Protein 7BB3 (pdb70)

B-factor: mean 76.86, std 25.6, range [33.29, 178.82]

Solvent-accessible surface area: 9503 Å² total; per-residue (Å²): 145,111,81,128,133,155,96,56,128,65,81,62,65,124,88,117,136,107,141,77,74,113,77,62,116,38,143,67,63,82,106,104,142,70,31,104,69,114,53,104,48,0,41,132,56,0,30,61,86,2,81,80,168,112,143,104,73,136,143,158,92,57,132,97,90,37,65,111,70,128,125,109,128,166,55,109,128,69,119,33,154,64,69,81,102,107,127,61,27,98,67,115,56,115,45,0,41,133,58,0,40,60,65,0,73,83,134,125

Foldseek 3Di:
DVVVVVVVVVVVVVVVVVVVVVVVVVVVVVVVCVVVVVVVVVVVVVVVVVVVVD/DVVVVVVVVVVVVVVVVCVVCVVVVVVVVVVVVVVVVVVVVVVVVVVVVVVVPD

Radius of gyration: 25.69 Å; Cα contacts (8 Å, |Δi|>4): 94; chains: 2; bounding box: 18×67×71 Å

Secondary structure (DSSP, 8-state):
-HHHHHHHHHHHHHHHHHHHHHHHHHHHHHHHHHHHHHHHHHHHHHHHHHHHT-/-HHHHHHHHHHHHHHHHHHHTHHHHHHHHHHHHHHHHHHHHHHHHHHHHHHH--

GO terms:
  GO:0005634 nucleus (C, IDA)
  GO:0032797 SMN complex (C, IDA)
  GO:0045292 mRNA cis splicing, via spliceosome (P, IMP)
  GO:0005515 protein binding (F, IPI)

Organism: Schizosaccharomyces pombe (strain 972 / ATCC 24843) (NCBI:txid284812)

InterPro domains:
  IPR040424 SMN complex subunit Smn1 [PTHR39267] (5-82)
  IPR047313 Survival motor neuron protein, C-terminal oligomerization domain [cd22852] (120-147)

Sequence (108 aa):
DDSELRNAFETALHEFKKYHSIEAKGYDETYKKLIMSWYYAGYYTGLAEGLAKSDDSELRNAFETALHEFKKYHSIEAKGYDETYKKLIMSWYYAGYYTGLAEGLAKS

Structure (mmCIF, N/CA/C/O backbone):
data_7BB3
#
_entry.id   7BB3
#
_cell.length_a   27.190
_cell.length_b   83.710
_cell.length_c   160.060
_cell.angle_alpha   90.000
_cell.angle_beta   90.000
_cell.angle_gamma   90.000
#
_symmetry.space_group_name_H-M   'C 2 2 21'
#
loop_
_entity.id
_entity.type
_entity.pdbx_description
1 polymer 'Survival motor neuron-like protein 1,Survival motor neuron-like protein 1'
2 non-polymer (4S)-2-METHYL-2,4-PENTANEDIOL
3 water water
#
loop_
_atom_site.group_PDB
_atom_site.id
_atom_site.type_symbol
_atom_site.label_atom_id
_atom_site.label_alt_id
_atom_site.label_comp_id
_atom_site.label_asym_id
_atom_site.label_entity_id
_atom_site.label_seq_id
_atom_site.pdbx_PDB_ins_code
_atom_site.Cartn_x
_atom_site.Cartn_y
_atom_site.Cartn_z
_atom_site.occupancy
_atom_site.B_iso_or_equiv
_atom_site.auth_seq_id
_atom_site.auth_comp_id
_atom_site.auth_asym_id
_atom_site.auth_atom_id
_atom_site.pdbx_PDB_model_num
ATOM 1 N N . ASP A 1 11 ? 5.451 66.275 38.130 1.00 97.86 10 ASP A N 1
ATOM 2 C CA . ASP A 1 11 ? 5.534 65.501 39.365 1.00 99.72 10 ASP A CA 1
ATOM 3 C C . ASP A 1 11 ? 5.791 64.032 39.039 1.00 96.50 10 ASP A C 1
ATOM 4 O O . ASP A 1 11 ? 6.254 63.705 37.945 1.00 94.02 10 ASP A O 1
ATOM 12 N N . ASP A 1 12 ? 5.494 63.144 39.990 1.00 94.88 11 ASP A N 1
ATOM 13 C CA . ASP A 1 12 ? 5.575 61.714 39.716 1.00 90.00 11 ASP A CA 1
ATOM 14 C C . ASP A 1 12 ? 4.557 61.266 38.675 1.00 86.08 11 ASP A C 1
ATOM 15 O O . ASP A 1 12 ? 4.619 60.117 38.227 1.00 77.20 11 ASP A O 1
ATOM 24 N N . SER A 1 13 ? 3.622 62.138 38.290 1.00 86.09 12 SER A N 1
ATOM 25 C CA . SER A 1 13 ? 2.665 61.786 37.248 1.00 87.90 12 SER A CA 1
ATOM 26 C C . SER A 1 13 ? 3.333 61.711 35.881 1.00 86.15 12 SER A C 1
ATOM 27 O O . SER A 1 13 ? 2.926 60.905 35.037 1.00 81.64 12 SER A O 1
ATOM 35 N N . GLU A 1 14 ? 4.355 62.535 35.647 1.00 86.99 13 GLU A N 1
ATOM 36 C CA . GLU A 1 14 ? 5.045 62.510 34.362 1.00 86.55 13 GLU A CA 1
ATOM 37 C C . GLU A 1 14 ? 5.778 61.190 34.157 1.00 83.37 13 GLU A C 1
ATOM 38 O O . GLU A 1 14 ? 5.811 60.661 33.040 1.00 79.14 13 GLU A O 1
ATOM 50 N N . LEU A 1 15 ? 6.365 60.638 35.221 1.00 79.38 14 LEU A N 1
ATOM 51 C CA . LEU A 1 15 ? 7.034 59.348 35.098 1.00 82.55 14 LEU A CA 1
ATOM 52 C C . LEU A 1 15 ? 6.037 58.236 34.801 1.00 82.56 14 LEU A C 1
ATOM 53 O O . LEU A 1 15 ? 6.303 57.362 33.967 1.00 75.51 14 LEU A O 1
ATOM 69 N N . ARG A 1 16 ? 4.887 58.242 35.479 1.00 77.78 15 ARG A N 1
ATOM 70 C CA . ARG A 1 16 ? 3.889 57.208 35.232 1.00 77.12 15 ARG A CA 1
ATOM 71 C C . ARG A 1 16 ? 3.345 57.304 33.813 1.00 79.77 15 ARG A C 1
ATOM 72 O O . ARG A 1 16 ? 3.086 56.279 33.171 1.00 77.62 15 ARG A O 1
ATOM 93 N N . ASN A 1 17 ? 3.159 58.526 33.310 1.00 76.49 16 ASN A N 1
ATOM 94 C CA . ASN A 1 17 ? 2.742 58.696 31.922 1.00 82.91 16 ASN A CA 1
ATOM 95 C C . ASN A 1 17 ? 3.821 58.202 30.967 1.00 76.22 16 ASN A C 1
ATOM 96 O O . ASN A 1 17 ? 3.521 57.528 29.975 1.00 76.60 16 ASN A O 1
ATOM 107 N N . ALA A 1 18 ? 5.084 58.526 31.255 1.00 77.41 17 ALA A N 1
ATOM 108 C CA . ALA A 1 18 ? 6.180 58.022 30.436 1.00 73.53 17 ALA A CA 1
ATOM 109 C C . ALA A 1 18 ? 6.221 56.500 30.453 1.00 77.27 17 ALA A C 1
ATOM 110 O O . ALA A 1 18 ? 6.555 55.867 29.444 1.00 74.84 17 ALA A O 1
ATOM 117 N N . PHE A 1 19 ? 5.884 55.891 31.593 1.00 74.38 18 PHE A N 1
ATOM 118 C CA . PHE A 1 19 ? 5.934 54.436 31.681 1.00 75.84 18 PHE A CA 1
ATOM 119 C C . PHE A 1 19 ? 4.855 53.792 30.821 1.00 75.03 18 PHE A C 1
ATOM 120 O O . PHE A 1 19 ? 5.097 52.763 30.179 1.00 77.84 18 PHE A O 1
ATOM 137 N N . GLU A 1 20 ? 3.650 54.365 30.813 1.00 78.54 19 GLU A N 1
ATOM 138 C CA . GLU A 1 20 ? 2.582 53.814 29.986 1.00 79.31 19 GLU A CA 1
ATOM 139 C C . GLU A 1 20 ? 2.935 53.914 28.508 1.00 77.98 19 GLU A C 1
ATOM 140 O O . GLU A 1 20 ? 2.622 53.013 27.721 1.00 80.60 19 GLU A O 1
ATOM 152 N N . THR A 1 21 ? 3.590 55.007 28.114 1.00 79.20 20 THR A N 1
ATOM 153 C CA . THR A 1 21 ? 4.081 55.135 26.746 1.00 78.94 20 THR A CA 1
ATOM 154 C C . THR A 1 21 ? 5.060 54.016 26.416 1.00 81.45 20 THR A C 1
ATOM 155 O O . THR A 1 21 ? 4.870 53.267 25.450 1.00 81.88 20 THR A O 1
ATOM 166 N N . ALA A 1 22 ? 6.125 53.890 27.213 1.00 79.03 21 ALA A N 1
ATOM 167 C CA . ALA A 1 22 ? 7.087 52.816 26.994 1.00 81.84 21 ALA A CA 1
ATOM 168 C C . ALA A 1 22 ? 6.411 51.452 27.011 1.00 82.86 21 ALA A C 1
ATOM 169 O O . ALA A 1 22 ? 6.845 50.535 26.305 1.00 78.56 21 ALA A O 1
ATOM 176 N N . LEU A 1 23 ? 5.353 51.298 27.810 1.00 74.14 22 LEU A N 1
ATOM 177 C CA . LEU A 1 23 ? 4.605 50.046 27.804 1.00 80.33 22 LEU A CA 1
ATOM 178 C C . LEU A 1 23 ? 3.860 49.861 26.488 1.00 82.51 22 LEU A C 1
ATOM 179 O O . LEU A 1 23 ? 3.790 48.746 25.959 1.00 81.28 22 LEU A O 1
ATOM 195 N N . HIS A 1 24 ? 3.299 50.943 25.944 1.00 80.74 23 HIS A N 1
ATOM 196 C CA . HIS A 1 24 ? 2.626 50.856 24.652 1.00 83.66 23 HIS A CA 1
ATOM 197 C C . HIS A 1 24 ? 3.602 50.442 23.558 1.00 84.48 23 HIS A C 1
ATOM 198 O O . HIS A 1 24 ? 3.301 49.566 22.738 1.00 84.03 23 HIS A O 1
ATOM 212 N N . GLU A 1 25 ? 4.779 51.072 23.525 1.00 84.54 24 GLU A N 1
ATOM 213 C CA . GLU A 1 25 ? 5.788 50.698 22.540 1.00 86.25 24 GLU A CA 1
ATOM 214 C C . GLU A 1 25 ? 6.202 49.242 22.690 1.00 85.74 24 GLU A C 1
ATOM 215 O O . GLU A 1 25 ? 6.494 48.571 21.693 1.00 87.89 24 GLU A O 1
ATOM 227 N N . PHE A 1 26 ? 6.235 48.740 23.924 1.00 83.48 25 PHE A N 1
ATOM 228 C CA . PHE A 1 26 ? 6.661 47.367 24.166 1.00 84.77 25 PHE A CA 1
ATOM 229 C C . PHE A 1 26 ? 5.682 46.373 23.553 1.00 86.08 25 PHE A C 1
ATOM 230 O O . PHE A 1 26 ? 6.087 45.412 22.889 1.00 88.67 25 PHE A O 1
ATOM 247 N N . LYS A 1 27 ? 4.383 46.593 23.765 1.00 87.39 26 LYS A N 1
ATOM 248 C CA . LYS A 1 27 ? 3.374 45.698 23.207 1.00 87.16 26 LYS A CA 1
ATOM 249 C C . LYS A 1 27 ? 3.274 45.862 21.695 1.00 87.87 26 LYS A C 1
ATOM 250 O O . LYS A 1 27 ? 3.124 44.874 20.966 1.00 86.36 26 LYS A O 1
ATOM 269 N N . LYS A 1 28 ? 3.353 47.103 21.208 1.00 88.63 27 LYS A N 1
ATOM 270 C CA . LYS A 1 28 ? 3.383 47.335 19.768 1.00 88.51 27 LYS A CA 1
ATOM 271 C C . LYS A 1 28 ? 4.530 46.579 19.111 1.00 88.28 27 LYS A C 1
ATOM 272 O O . LYS A 1 28 ? 4.411 46.148 17.958 1.00 86.09 27 LYS A O 1
ATOM 291 N N . TYR A 1 29 ? 5.644 46.408 19.825 1.00 88.33 28 TYR A N 1
ATOM 292 C CA . TYR A 1 29 ? 6.784 45.688 19.266 1.00 87.10 28 TYR A CA 1
ATOM 293 C C . TYR A 1 29 ? 6.502 44.193 19.179 1.00 90.03 28 TYR A C 1
ATOM 294 O O . TYR A 1 29 ? 6.784 43.557 18.157 1.00 89.20 28 TYR A O 1
ATOM 312 N N . HIS A 1 30 ? 5.946 43.613 20.245 1.00 88.77 29 HIS A N 1
ATOM 313 C CA . HIS A 1 30 ? 5.661 42.182 20.236 1.00 90.31 29 HIS A CA 1
ATOM 314 C C . HIS A 1 30 ? 4.581 41.829 19.222 1.00 84.38 29 HIS A C 1
ATOM 315 O O . HIS A 1 30 ? 4.581 40.718 18.679 1.00 79.81 29 HIS A O 1
ATOM 329 N N . SER A 1 31 ? 3.650 42.749 18.960 1.00 83.08 30 SER A N 1
ATOM 330 C CA . SER A 1 31 ? 2.635 42.493 17.945 1.00 80.2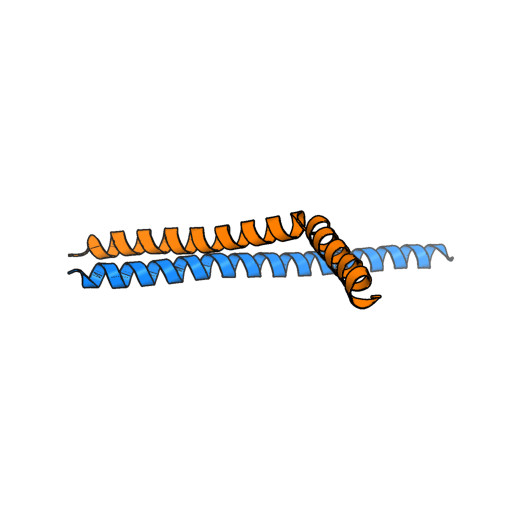7 30 SER A CA 1
ATOM 331 C C . SER A 1 31 ? 3.256 42.400 16.558 1.00 84.52 30 SER A C 1
ATOM 332 O O . SER A 1 31 ? 2.769 41.641 15.710 1.00 78.69 30 SER A O 1
ATOM 340 N N . ILE A 1 32 ? 4.325 43.160 16.310 1.00 82.14 31 ILE A N 1
ATOM 341 C CA . ILE A 1 32 ? 5.084 42.997 15.076 1.00 80.02 31 ILE A CA 1
ATOM 342 C C . ILE A 1 32 ? 5.788 41.646 15.068 1.00 80.48 31 ILE A C 1
ATOM 343 O O . ILE A 1 32 ? 5.785 40.935 14.055 1.00 78.90 31 ILE A O 1
ATOM 359 N N . GLU A 1 33 ? 6.402 41.270 16.193 1.00 75.77 32 GLU A N 1
ATOM 360 C CA . GLU A 1 33 ? 7.025 39.955 16.294 1.00 77.30 32 GLU A CA 1
ATOM 361 C C . GLU A 1 33 ? 6.027 38.857 15.952 1.00 77.33 32 GLU A C 1
ATOM 362 O O . GLU A 1 33 ? 6.338 37.928 15.198 1.00 73.19 32 GLU A O 1
ATOM 374 N N . ALA A 1 34 ? 4.815 38.946 16.505 1.00 73.69 33 ALA A N 1
ATOM 375 C CA . ALA A 1 34 ? 3.793 37.949 16.205 1.00 72.93 33 ALA A CA 1
ATOM 376 C C . ALA A 1 34 ? 3.436 37.960 14.725 1.00 70.88 33 ALA A C 1
ATOM 377 O O . ALA A 1 34 ? 3.226 36.903 14.119 1.00 65.04 33 ALA A O 1
ATOM 384 N N . LYS A 1 35 ? 3.357 39.151 14.127 1.00 72.52 34 LYS A N 1
ATOM 385 C CA . LYS A 1 35 ? 3.111 39.247 12.692 1.00 73.24 34 LYS A CA 1
ATOM 386 C C . LYS A 1 35 ? 4.172 38.488 11.904 1.00 71.27 34 LYS A C 1
ATOM 387 O O . LYS A 1 35 ? 3.855 37.790 10.935 1.00 69.05 34 LYS A O 1
ATOM 406 N N . GLY A 1 36 ? 5.436 38.605 12.314 1.00 71.03 35 GLY A N 1
ATOM 407 C CA . GLY A 1 36 ? 6.500 37.910 11.608 1.00 65.16 35 GLY A CA 1
ATOM 408 C C . GLY A 1 36 ? 6.401 36.402 11.728 1.00 68.06 35 GLY A C 1
ATOM 409 O O . GLY A 1 36 ? 6.643 35.678 10.758 1.00 65.63 35 GLY A O 1
ATOM 413 N N . TYR A 1 37 ? 6.057 35.905 12.919 1.00 59.17 120 TYR A N 1
ATOM 414 C CA . TYR A 1 37 ? 5.868 34.468 13.083 1.00 65.25 120 TYR A CA 1
ATOM 415 C C . TYR A 1 37 ? 4.708 33.961 12.237 1.00 64.97 120 TYR A C 1
ATOM 416 O O . TYR A 1 37 ? 4.709 32.802 11.807 1.00 61.83 120 TYR A O 1
ATOM 434 N N . ASP A 1 38 ? 3.700 34.805 12.007 1.00 64.27 121 ASP A N 1
ATOM 435 C CA . ASP A 1 38 ? 2.548 34.391 11.214 1.00 63.39 121 ASP A CA 1
ATOM 436 C C . ASP A 1 38 ? 2.933 34.206 9.753 1.00 62.22 121 ASP A C 1
ATOM 437 O O . ASP A 1 38 ? 2.676 33.152 9.159 1.00 57.60 121 ASP A O 1
ATOM 446 N N . GLU A 1 39 ? 3.562 35.222 9.158 1.00 62.72 122 GLU A N 1
ATOM 447 C CA . GLU A 1 39 ? 4.007 35.107 7.773 1.00 59.75 122 GLU A CA 1
ATOM 448 C C . GLU A 1 39 ? 4.959 33.930 7.598 1.00 57.70 122 GLU A C 1
ATOM 449 O O . GLU A 1 39 ? 4.942 33.259 6.558 1.00 56.29 122 GLU A O 1
ATOM 461 N N . THR A 1 40 ? 5.792 33.657 8.605 1.00 59.25 123 THR A N 1
ATOM 462 C CA . THR A 1 40 ? 6.694 32.512 8.518 1.00 54.31 123 THR A CA 1
ATOM 463 C C . THR A 1 40 ? 5.917 31.210 8.355 1.00 54.70 123 THR A C 1
ATOM 464 O O . THR A 1 40 ? 6.273 30.369 7.520 1.00 51.59 123 THR A O 1
ATOM 475 N N . TYR A 1 41 ? 4.847 31.026 9.132 1.00 51.77 124 TYR A N 1
ATOM 476 C CA . TYR A 1 41 ? 4.089 29.784 9.046 1.00 51.11 124 TYR A CA 1
ATOM 477 C C . TYR A 1 41 ? 3.263 29.691 7.771 1.00 49.08 124 TYR A C 1
ATOM 478 O O . TYR A 1 41 ? 2.930 28.579 7.349 1.00 49.08 124 TYR A O 1
ATOM 496 N N . LYS A 1 42 ? 2.931 30.820 7.142 1.00 50.92 125 LYS A N 1
ATOM 497 C CA . LYS A 1 42 ? 2.252 30.760 5.852 1.00 52.07 125 LYS A CA 1
ATOM 498 C C . LYS A 1 42 ? 3.203 30.296 4.755 1.00 50.34 125 LYS A C 1
ATOM 499 O O . LYS A 1 42 ? 2.829 29.482 3.902 1.00 41.18 125 LYS A O 1
ATOM 518 N N . LYS A 1 43 ? 4.436 30.807 4.759 1.00 51.35 126 LYS A N 1
ATOM 519 C CA . LYS A 1 43 ? 5.435 30.337 3.804 1.00 43.76 126 LYS A CA 1
ATOM 520 C C . LYS A 1 43 ? 5.743 28.861 4.023 1.00 44.82 126 LYS A C 1
ATOM 521 O O . LYS A 1 43 ? 6.001 28.119 3.068 1.00 47.54 126 LYS A O 1
ATOM 540 N N . LEU A 1 44 ? 5.742 28.421 5.282 1.00 40.31 127 LEU A N 1
ATOM 541 C CA . LEU A 1 44 ? 5.889 26.999 5.574 1.00 39.64 127 LEU A CA 1
ATOM 542 C C . LEU A 1 44 ? 4.835 26.177 4.847 1.00 48.15 127 LEU A C 1
ATOM 543 O O . LEU A 1 44 ? 5.138 25.115 4.288 1.00 44.13 127 LEU A O 1
ATOM 559 N N . ILE A 1 45 ? 3.589 26.655 4.840 1.00 44.14 128 ILE A N 1
ATOM 560 C CA . ILE A 1 45 ? 2.484 25.880 4.289 1.00 41.73 128 ILE A CA 1
ATOM 561 C C . ILE A 1 45 ? 2.514 25.896 2.770 1.00 39.19 128 ILE A C 1
ATOM 562 O O . ILE A 1 45 ? 2.312 24.860 2.125 1.00 37.41 128 ILE A O 1
ATOM 578 N N . MET A 1 46 ? 2.757 27.064 2.176 1.00 37.71 129 MET A N 1
ATOM 579 C CA . MET A 1 46 ? 2.866 27.148 0.727 1.00 45.24 129 MET A CA 1
ATOM 580 C C . MET A 1 46 ? 4.024 26.304 0.212 1.00 47.95 129 MET A C 1
ATOM 581 O O . MET A 1 46 ? 3.921 25.670 -0.844 1.00 42.63 129 MET A O 1
ATOM 595 N N . SER A 1 47 ? 5.149 26.309 0.931 1.00 39.34 130 SER A N 1
ATOM 596 C CA . SER A 1 47 ? 6.316 25.560 0.477 1.00 34.15 130 SER A CA 1
ATOM 597 C C . SER A 1 47 ? 6.011 24.073 0.391 1.00 40.13 130 SER A C 1
ATOM 598 O O . SER A 1 47 ? 6.456 23.390 -0.540 1.00 39.28 130 SER A O 1
ATOM 606 N N . TRP A 1 48 ? 5.247 23.552 1.352 1.00 35.93 131 TRP A N 1
ATOM 607 C CA . TRP A 1 48 ? 4.840 22.156 1.290 1.00 42.17 131 TRP A CA 1
ATOM 608 C C . TRP A 1 48 ? 3.828 21.920 0.183 1.00 37.29 131 TRP A C 1
ATOM 609 O O . TRP A 1 48 ? 3.799 20.832 -0.405 1.00 42.15 131 TRP A O 1
ATOM 630 N N . TYR A 1 49 ? 3.014 22.923 -0.136 1.00 38.87 132 TYR A N 1
ATOM 631 C CA . TYR A 1 49 ? 2.090 22.779 -1.253 1.00 42.52 132 TYR A CA 1
ATOM 632 C C . TYR A 1 49 ? 2.844 22.638 -2.571 1.00 42.73 132 TYR A C 1
ATOM 633 O O . TYR A 1 49 ? 2.527 21.771 -3.396 1.00 38.20 132 TYR A O 1
ATOM 651 N N . TYR A 1 50 ? 3.838 23.498 -2.799 1.00 40.82 133 TYR A N 1
ATOM 652 C CA . TYR A 1 50 ? 4.547 23.473 -4.073 1.00 40.44 133 TYR A CA 1
ATOM 653 C C . TYR A 1 50 ? 5.462 22.264 -4.187 1.00 39.69 133 TYR A C 1
ATOM 654 O O . TYR A 1 50 ? 5.629 21.722 -5.286 1.00 39.82 133 TYR A O 1
ATOM 672 N N . ALA A 1 51 ? 6.058 21.824 -3.079 1.00 37.27 134 ALA A N 1
ATOM 673 C CA . ALA A 1 51 ? 6.848 20.599 -3.117 1.00 38.16 134 ALA A CA 1
ATOM 674 C C . ALA A 1 51 ? 5.990 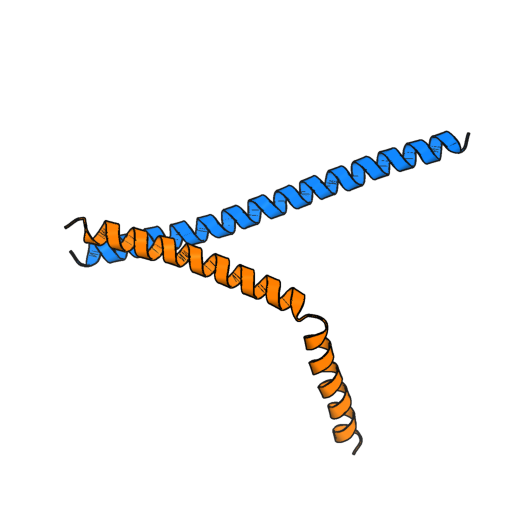19.427 -3.575 1.00 40.17 134 ALA A C 1
ATOM 675 O O . ALA A 1 51 ? 6.397 18.640 -4.437 1.00 41.13 134 ALA A O 1
ATOM 682 N N . GLY A 1 52 ? 4.785 19.307 -3.016 1.00 37.64 135 GLY A N 1
ATOM 683 C CA . GLY A 1 52 ? 3.868 18.286 -3.485 1.00 40.19 135 GLY A CA 1
ATOM 684 C C . GLY A 1 52 ? 3.487 18.472 -4.941 1.00 36.88 135 GLY A C 1
ATOM 685 O O . GLY A 1 52 ? 3.420 17.505 -5.702 1.00 38.49 135 GLY A O 1
ATOM 689 N N . TYR A 1 53 ? 3.249 19.720 -5.352 1.00 36.41 136 TYR A N 1
ATOM 690 C CA . TYR A 1 53 ? 2.761 19.975 -6.705 1.00 35.33 136 TYR A CA 1
ATOM 691 C C . TYR A 1 53 ? 3.780 19.538 -7.751 1.00 43.30 136 TYR A C 1
ATOM 692 O O . TYR A 1 53 ? 3.446 18.821 -8.702 1.00 41.54 136 TYR A O 1
ATOM 710 N N . TYR A 1 54 ? 5.033 19.968 -7.597 1.00 43.79 137 TYR A N 1
ATOM 711 C CA . TYR A 1 54 ? 6.052 19.620 -8.581 1.00 40.58 137 TYR A CA 1
ATOM 712 C C . TYR A 1 54 ? 6.456 18.157 -8.470 1.00 43.83 137 TYR A C 1
ATOM 713 O O . TYR A 1 54 ? 6.870 17.554 -9.468 1.00 44.11 137 TYR A O 1
ATOM 731 N N . THR A 1 55 ? 6.321 17.565 -7.283 1.00 35.88 138 THR A N 1
ATOM 732 C CA . THR A 1 55 ? 6.489 16.121 -7.152 1.00 36.65 138 THR A CA 1
ATOM 733 C C . THR A 1 55 ? 5.423 15.380 -7.951 1.00 47.24 138 THR A C 1
ATOM 734 O O . THR A 1 55 ? 5.737 14.518 -8.780 1.00 47.93 138 THR A O 1
ATOM 745 N N . GLY A 1 56 ? 4.152 15.705 -7.714 1.00 42.11 139 GLY A N 1
ATOM 746 C CA . GLY A 1 56 ? 3.091 15.070 -8.477 1.00 44.04 139 GLY A CA 1
ATOM 747 C C . GLY A 1 56 ? 3.226 15.308 -9.967 1.00 45.56 139 GLY A C 1
ATOM 748 O O . GLY A 1 56 ? 3.032 14.394 -10.771 1.00 41.05 139 GLY A O 1
ATOM 752 N N . LEU A 1 57 ? 3.579 16.535 -10.355 1.00 44.33 140 LEU A N 1
ATOM 753 C CA . LEU A 1 57 ? 3.662 16.879 -11.769 1.00 41.06 140 LEU A CA 1
ATOM 754 C C . LEU A 1 57 ? 4.726 16.056 -12.482 1.00 50.38 140 LEU A C 1
ATOM 755 O O . LEU A 1 57 ? 4.498 15.570 -13.596 1.00 46.15 140 LEU A O 1
ATOM 771 N N . ALA A 1 58 ? 5.896 15.888 -11.865 1.00 45.94 141 ALA A N 1
ATOM 772 C CA . ALA A 1 58 ? 6.941 15.079 -12.483 1.00 46.49 141 ALA A CA 1
ATOM 773 C C . ALA A 1 58 ? 6.497 13.627 -12.612 1.00 53.21 141 ALA A C 1
ATOM 774 O O . ALA A 1 58 ? 6.675 13.000 -13.663 1.00 52.24 141 ALA A O 1
ATOM 781 N N . GLU A 1 59 ? 5.911 13.075 -11.544 1.00 41.67 142 GLU A N 1
ATOM 782 C CA . GLU A 1 59 ? 5.395 11.712 -11.609 1.00 46.03 142 GLU A CA 1
ATOM 783 C C . GLU A 1 59 ? 4.3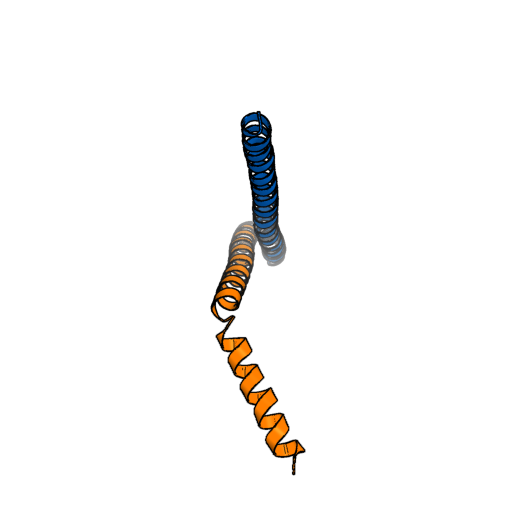74 11.563 -12.730 1.00 55.51 142 GLU A C 1
ATOM 784 O O . GLU A 1 59 ? 4.330 10.531 -13.411 1.00 58.80 142 GLU A O 1
ATOM 796 N N . GLY A 1 60 ? 3.536 12.581 -12.931 1.00 54.29 143 GLY A N 1
ATOM 797 C CA . GLY A 1 60 ? 2.507 12.484 -13.951 1.00 53.12 143 GLY A CA 1
ATOM 798 C C . GLY A 1 60 ? 3.078 12.468 -15.354 1.00 59.58 143 GLY A C 1
ATOM 799 O O . GLY A 1 60 ? 2.607 11.725 -16.219 1.00 62.45 143 GLY A O 1
ATOM 803 N N . LEU A 1 61 ? 4.101 13.287 -15.600 1.00 55.20 144 LEU A N 1
ATOM 804 C CA . LEU A 1 61 ? 4.717 13.329 -16.919 1.00 59.49 144 LEU A CA 1
ATOM 805 C C . LEU A 1 61 ? 5.437 12.029 -17.246 1.00 61.06 144 LEU A C 1
ATOM 806 O O . LEU A 1 61 ? 5.597 11.690 -18.424 1.00 64.36 144 LEU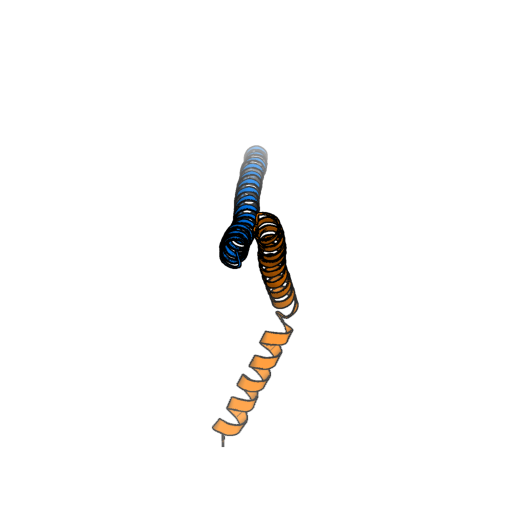 A O 1
ATOM 822 N N . ALA A 1 62 ? 5.867 11.287 -16.224 1.00 64.06 145 ALA A N 1
ATOM 823 C CA . ALA A 1 62 ? 6.633 10.071 -16.468 1.00 67.75 145 ALA A CA 1
ATOM 824 C C . ALA A 1 62 ? 5.747 8.948 -16.994 1.00 71.39 145 ALA A C 1
ATOM 825 O O . ALA A 1 62 ? 6.177 8.160 -17.843 1.00 80.04 145 ALA A O 1
ATOM 832 N N . LYS A 1 63 ? 4.509 8.853 -16.501 1.00 74.67 146 LYS A N 1
ATOM 833 C CA . LYS A 1 63 ? 3.605 7.801 -16.956 1.00 80.43 146 LYS A CA 1
ATOM 834 C C . LYS A 1 63 ? 3.369 7.855 -18.459 1.00 82.60 146 LYS A C 1
ATOM 835 O O . LYS A 1 63 ? 2.862 6.878 -19.023 1.00 90.59 146 LYS A O 1
ATOM 854 N N . SER A 1 64 ? 3.728 8.958 -19.110 1.00 81.06 147 SER A N 1
ATOM 855 C CA . SER A 1 64 ? 3.699 9.060 -20.562 1.00 80.94 147 SER A CA 1
ATOM 856 C C . SER A 1 64 ? 4.353 7.843 -21.206 1.00 84.16 147 SER A C 1
ATOM 857 O O . SER A 1 64 ? 5.512 7.531 -20.930 1.00 83.21 147 SER A O 1
ATOM 865 N N . ASP B 1 11 ? 12.458 -2.793 46.800 1.00 112.64 10 ASP B N 1
ATOM 866 C CA . ASP B 1 11 ? 12.496 -1.888 47.945 1.00 113.67 10 ASP B CA 1
ATOM 867 C C . ASP B 1 11 ? 12.135 -0.469 47.505 1.00 114.56 10 ASP B C 1
ATOM 868 O O . ASP B 1 11 ? 11.138 -0.267 46.809 1.00 115.62 10 ASP B O 1
ATOM 876 N N . ASP B 1 12 ? 12.944 0.512 47.913 1.00 114.06 11 ASP B N 1
ATOM 877 C CA . ASP B 1 12 ? 12.672 1.896 47.536 1.00 110.55 11 ASP B CA 1
ATOM 878 C C . ASP B 1 12 ? 12.577 2.058 46.024 1.00 114.49 11 ASP B C 1
ATOM 879 O O . ASP B 1 12 ? 11.795 2.881 45.534 1.00 114.50 11 ASP B O 1
ATOM 888 N N . SER B 1 13 ? 13.366 1.286 45.274 1.00 119.72 12 SER B N 1
ATOM 889 C CA . SER B 1 13 ? 13.381 1.427 43.822 1.00 122.47 12 SER B CA 1
ATOM 890 C C . SER B 1 13 ? 12.000 1.187 43.227 1.00 121.72 12 SER B C 1
ATOM 891 O O . SER B 1 13 ? 11.560 1.929 42.341 1.00 119.95 12 SER B O 1
ATOM 899 N N . GLU B 1 14 ? 11.301 0.153 43.699 1.00 122.93 13 GLU B N 1
ATOM 900 C CA . GLU B 1 14 ? 9.965 -0.129 43.188 1.00 121.23 13 GLU B CA 1
ATOM 901 C C . GLU B 1 14 ? 9.027 1.045 43.434 1.00 115.16 13 GLU B C 1
ATOM 902 O O . GLU B 1 14 ? 8.365 1.535 42.511 1.00 112.55 13 GLU B O 1
ATOM 914 N N . LEU B 1 15 ? 8.959 1.513 44.682 1.00 113.74 14 LEU B N 1
ATOM 915 C CA . LEU B 1 15 ? 7.999 2.554 45.030 1.00 109.40 14 LEU B CA 1
ATOM 916 C C . LEU B 1 15 ? 8.401 3.906 44.457 1.00 106.30 14 LEU B C 1
ATOM 917 O O . LEU B 1 15 ? 7.532 4.738 44.173 1.00 101.03 14 LEU B O 1
ATOM 933 N N . ARG B 1 16 ? 9.702 4.145 44.276 1.00 107.87 15 ARG B N 1
ATOM 934 C CA . ARG B 1 16 ? 10.140 5.419 43.715 1.00 104.55 15 ARG B CA 1
ATOM 935 C C . ARG B 1 16 ? 9.738 5.543 42.250 1.00 104.34 15 ARG B C 1
ATOM 936 O O . ARG B 1 16 ? 9.250 6.595 41.822 1.00 98.43 15 ARG B O 1
ATOM 957 N N . ASN B 1 17 ? 9.938 4.481 41.464 1.00 106.65 16 ASN B N 1
ATOM 958 C CA . ASN B 1 17 ? 9.537 4.522 40.061 1.00 108.30 16 ASN B CA 1
ATOM 959 C C . ASN B 1 17 ? 8.038 4.747 39.919 1.00 99.96 16 ASN B C 1
ATOM 960 O O . ASN B 1 17 ? 7.596 5.402 38.968 1.00 96.21 16 ASN B O 1
ATOM 971 N N . ALA B 1 18 ? 7.243 4.216 40.853 1.00 98.86 17 ALA B N 1
ATOM 972 C CA . ALA B 1 18 ? 5.804 4.456 40.818 1.00 95.05 17 ALA B CA 1
ATOM 973 C C . ALA B 1 18 ? 5.484 5.941 40.947 1.00 90.35 17 ALA B C 1
ATOM 974 O O . ALA B 1 18 ? 4.424 6.391 40.498 1.00 88.87 17 ALA B O 1
ATOM 981 N N . PHE B 1 19 ? 6.378 6.716 41.568 1.00 92.20 18 PHE B N 1
ATOM 982 C CA . PHE B 1 19 ? 6.178 8.160 41.659 1.00 89.11 18 PHE B CA 1
ATOM 983 C C . PHE B 1 19 ? 6.525 8.846 40.343 1.00 87.16 18 PHE B C 1
ATOM 984 O O . PHE B 1 19 ? 5.736 9.643 39.821 1.00 84.22 18 PHE B O 1
ATOM 1001 N N . GLU B 1 20 ? 7.705 8.551 39.791 1.00 90.64 19 GLU B N 1
ATOM 1002 C CA . GLU B 1 20 ? 8.080 9.132 38.506 1.00 90.23 19 GLU B CA 1
ATOM 1003 C C . GLU B 1 20 ? 7.136 8.671 37.402 1.00 88.61 19 GLU B C 1
ATOM 1004 O O . GLU B 1 20 ? 6.810 9.441 36.491 1.00 87.57 19 GLU B O 1
ATOM 1016 N N . THR B 1 21 ? 6.686 7.416 37.467 1.00 91.70 20 THR B N 1
ATOM 1017 C CA . THR B 1 21 ? 5.710 6.923 36.500 1.00 85.93 20 THR B CA 1
ATOM 1018 C C . THR B 1 21 ? 4.431 7.751 36.556 1.00 86.44 20 THR B C 1
ATOM 1019 O O . THR B 1 21 ? 3.985 8.304 35.544 1.00 86.46 20 THR B O 1
ATOM 1030 N N . ALA B 1 22 ? 3.822 7.846 37.741 1.00 86.48 21 ALA B N 1
ATOM 1031 C CA . ALA B 1 22 ? 2.619 8.659 37.885 1.00 84.81 21 ALA B CA 1
ATOM 1032 C C . ALA B 1 22 ? 2.901 10.115 37.539 1.00 80.31 21 ALA B C 1
ATOM 1033 O O . ALA B 1 22 ? 2.080 10.780 36.896 1.00 80.06 21 ALA B O 1
ATOM 1040 N N . LEU B 1 23 ? 4.059 10.631 37.957 1.00 81.37 22 LEU B N 1
ATOM 1041 C CA . LEU B 1 23 ? 4.409 12.006 37.625 1.00 77.59 22 LEU B CA 1
ATOM 1042 C C . LEU B 1 23 ? 4.508 12.205 36.120 1.00 81.44 22 LEU B C 1
ATOM 1043 O O . LEU B 1 23 ? 4.292 13.317 35.625 1.00 73.36 22 LEU B O 1
ATOM 1059 N N . HIS B 1 24 ? 4.825 11.144 35.375 1.00 82.52 23 HIS B N 1
ATOM 1060 C CA . HIS B 1 24 ? 4.906 11.253 33.922 1.00 82.82 23 HIS B CA 1
ATOM 1061 C C . HIS B 1 24 ? 3.518 11.419 33.312 1.00 79.76 23 HIS B C 1
ATOM 1062 O O . HIS B 1 24 ? 3.246 12.403 32.615 1.00 80.03 23 HIS B O 1
ATOM 1076 N N . GLU B 1 25 ? 2.618 10.466 33.575 1.00 78.79 24 GLU B N 1
ATOM 1077 C CA . GLU B 1 25 ? 1.283 10.532 32.989 1.00 79.20 24 GLU B CA 1
ATOM 1078 C C . GLU B 1 25 ? 0.592 11.854 33.295 1.00 79.53 24 GLU B C 1
ATOM 1079 O O . GLU B 1 25 ? -0.218 12.332 32.494 1.00 79.59 24 GLU B O 1
ATOM 1091 N N . PHE B 1 26 ? 0.894 12.459 34.446 1.00 80.29 25 PHE B N 1
ATOM 1092 C CA . PHE B 1 26 ? 0.256 13.720 34.807 1.00 79.57 25 PHE B CA 1
ATOM 1093 C C . PHE B 1 26 ? 0.873 14.903 34.072 1.00 73.02 25 PHE B C 1
ATOM 1094 O O . PHE B 1 26 ? 0.184 15.901 33.831 1.00 67.51 25 PHE B O 1
ATOM 1111 N N . LYS B 1 27 ? 2.155 14.817 33.713 1.00 77.55 26 LYS B N 1
ATOM 1112 C CA . LYS B 1 27 ? 2.737 15.827 32.836 1.00 79.23 26 LYS B CA 1
ATOM 1113 C C . LYS B 1 27 ? 2.093 15.778 31.455 1.00 73.66 26 LYS B C 1
ATOM 1114 O O . LYS B 1 27 ? 1.838 16.823 30.845 1.00 71.13 26 LYS B O 1
ATOM 1133 N N . LYS B 1 28 ? 1.824 14.572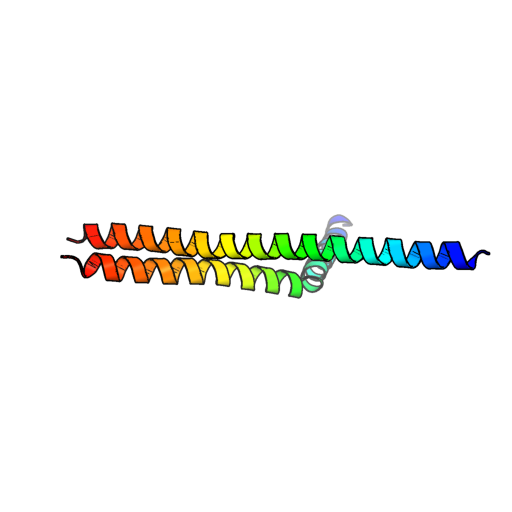 30.949 1.00 74.69 27 LYS B N 1
ATOM 1134 C CA . LYS B 1 28 ? 1.096 14.441 29.69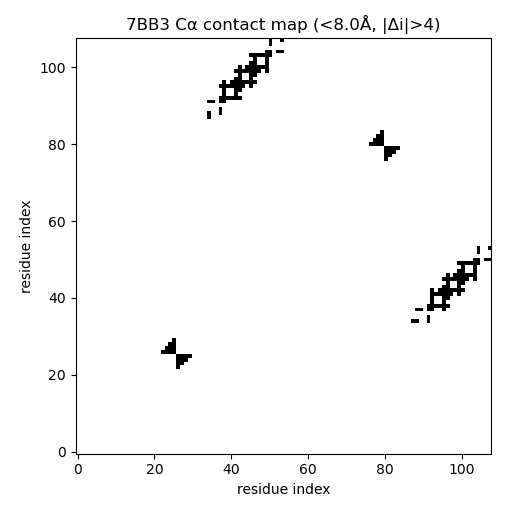2 1.00 76.46 27 LYS B CA 1
ATOM 1135 C C . LYS B 1 28 ? -0.257 15.137 29.774 1.00 78.08 27 LYS B C 1
ATOM 1136 O O . LYS B 1 28 ? -0.583 15.989 28.940 1.00 68.94 27 LYS B O 1
ATOM 1155 N N . TYR B 1 29 ? -1.058 14.782 30.784 1.00 74.09 28 TYR B N 1
ATOM 1156 C CA . TYR B 1 29 ? -2.389 15.362 30.924 1.00 76.58 28 TYR B CA 1
ATOM 1157 C C . TYR B 1 29 ? -2.338 16.884 30.916 1.00 73.73 28 TYR B C 1
ATOM 1158 O O . TYR B 1 29 ? -3.212 17.542 30.339 1.00 78.60 28 TYR B O 1
ATOM 1176 N N . HIS B 1 30 ? -1.327 17.464 31.565 1.00 70.19 29 HIS B N 1
ATOM 1177 C CA . HIS B 1 30 ? -1.261 18.912 31.712 1.00 73.31 29 HIS B CA 1
ATOM 1178 C C . HIS B 1 30 ? -0.970 19.623 30.401 1.00 77.31 29 HIS B C 1
ATOM 1179 O O . HIS B 1 30 ? -1.114 20.850 30.336 1.00 76.82 29 HIS B O 1
ATOM 1193 N N . SER B 1 31 ? -0.576 18.889 29.365 1.00 73.13 30 SER B N 1
ATOM 1194 C CA . SER B 1 31 ? -0.172 19.456 28.088 1.00 76.54 30 SER B CA 1
ATOM 1195 C C . SER B 1 31 ? -0.816 18.702 26.934 1.00 71.99 30 SER B C 1
ATOM 1196 O O . SER B 1 31 ? -0.194 18.485 25.888 1.00 66.75 30 SER B O 1
ATOM 1204 N N . ILE B 1 32 ? -2.074 18.284 27.100 1.00 73.16 31 ILE B N 1
ATOM 1205 C CA . ILE B 1 32 ? -2.768 17.633 25.993 1.00 70.22 31 ILE B CA 1
ATOM 1206 C C . ILE B 1 32 ? -3.243 18.668 24.979 1.00 71.08 31 ILE B C 1
ATOM 1207 O O . ILE B 1 32 ? -3.228 18.418 23.769 1.00 73.72 31 ILE B O 1
ATOM 1223 N N . GLU B 1 33 ? -3.667 19.846 25.446 1.00 65.48 32 GLU B N 1
ATOM 1224 C CA . GLU B 1 33 ? -4.126 20.875 24.517 1.00 74.61 32 GLU B CA 1
ATOM 1225 C C . 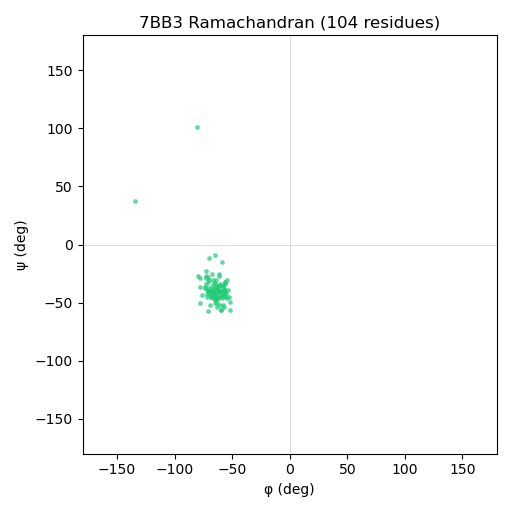GLU B 1 33 ? -2.986 21.353 23.625 1.00 72.28 32 GLU B C 1
ATOM 1226 O O . GLU B 1 33 ? -3.124 21.410 22.398 1.00 70.90 32 GLU B O 1
ATOM 1238 N N . ALA B 1 34 ? -1.846 21.706 24.226 1.00 66.74 33 ALA B N 1
ATOM 1239 C CA . ALA B 1 34 ? -0.696 22.115 23.426 1.00 67.00 33 ALA B CA 1
ATOM 1240 C C . ALA B 1 34 ? -0.315 21.029 22.428 1.00 66.18 33 ALA B C 1
ATOM 1241 O O . ALA B 1 34 ? 0.039 21.324 21.280 1.00 66.00 33 ALA B O 1
ATOM 1248 N N . LYS B 1 35 ? -0.386 19.763 22.848 1.00 64.13 34 LYS B N 1
ATOM 1249 C CA . LYS B 1 35 ? -0.151 18.662 21.922 1.00 63.54 34 LYS B CA 1
ATOM 1250 C C . LYS B 1 35 ? -1.216 18.619 20.833 1.00 67.32 34 LYS B C 1
ATOM 1251 O O . LYS B 1 35 ? -0.925 18.238 19.694 1.00 60.16 34 LYS B O 1
ATOM 1270 N N . GLY B 1 36 ? -2.450 19.010 21.160 1.00 64.29 35 GLY B N 1
ATOM 1271 C CA . GLY B 1 36 ? -3.501 19.024 20.155 1.00 62.63 35 GLY B CA 1
ATOM 1272 C C . GLY B 1 36 ? -3.277 20.079 19.091 1.00 61.74 35 GLY B C 1
ATOM 1273 O O . GLY B 1 36 ? -3.448 19.817 17.897 1.00 57.02 35 GLY B O 1
ATOM 1277 N N . TYR B 1 37 ? -2.905 21.292 19.506 1.00 62.34 120 TYR B N 1
ATOM 1278 C CA . TYR B 1 37 ? -2.533 22.312 18.533 1.00 59.19 120 TYR B CA 1
ATOM 1279 C C . TYR B 1 37 ? -1.405 21.821 17.636 1.00 58.24 120 TYR B C 1
ATOM 1280 O O . TYR B 1 37 ? -1.412 22.063 16.423 1.00 53.64 120 TYR B O 1
ATOM 1298 N N . ASP B 1 38 ? -0.428 21.121 18.216 1.00 54.21 121 ASP B N 1
ATOM 1299 C CA . ASP B 1 38 ? 0.710 20.646 17.437 1.00 52.07 121 ASP B CA 1
ATOM 1300 C C . ASP B 1 38 ? 0.271 19.632 16.389 1.00 53.43 121 ASP B C 1
ATOM 1301 O O . ASP B 1 38 ? 0.658 19.724 15.218 1.00 50.95 121 ASP B O 1
ATOM 1310 N N . GLU B 1 39 ? -0.537 18.647 16.791 1.00 56.24 122 GLU B N 1
ATOM 1311 C CA . GLU B 1 39 ? -1.018 17.660 15.829 1.00 57.04 122 GLU B CA 1
ATOM 1312 C C . GLU B 1 39 ? -1.905 18.312 14.775 1.00 50.69 122 GLU B C 1
ATOM 1313 O O . GLU B 1 39 ? -1.858 17.941 13.596 1.00 52.87 122 GLU B O 1
ATOM 1325 N N . THR B 1 40 ? -2.715 19.293 15.180 1.00 49.30 123 THR B N 1
ATOM 1326 C CA . THR B 1 40 ? -3.545 20.008 14.218 1.00 48.99 123 THR B CA 1
ATOM 1327 C C . THR B 1 40 ? -2.697 20.660 13.133 1.00 51.43 123 THR B C 1
ATOM 1328 O O . THR B 1 40 ? -3.079 20.668 11.957 1.00 43.14 123 THR B O 1
ATOM 1339 N N . TYR B 1 41 ? -1.545 21.219 13.505 1.00 45.16 124 TYR B N 1
ATOM 1340 C CA . TYR B 1 41 ? -0.719 21.910 12.521 1.00 48.07 124 TYR B CA 1
ATOM 1341 C C . TYR B 1 41 ? 0.108 20.940 11.687 1.00 50.94 124 TYR B C 1
ATOM 1342 O O . TYR B 1 41 ? 0.424 21.246 10.532 1.00 43.43 124 TYR B O 1
ATOM 1360 N N . LYS B 1 42 ? 0.445 19.766 12.228 1.00 50.26 125 LYS B N 1
ATOM 1361 C CA . LYS B 1 42 ? 1.075 18.743 11.398 1.00 45.35 125 LYS B CA 1
ATOM 1362 C C . LYS B 1 42 ? 0.117 18.249 10.318 1.00 43.71 125 LYS B C 1
ATOM 1363 O O . LYS B 1 42 ? 0.517 18.055 9.164 1.00 43.06 125 LYS B O 1
ATOM 1382 N N . LYS B 1 43 ? -1.156 18.037 10.669 1.00 45.15 126 LYS B N 1
ATOM 1383 C CA . LYS B 1 43 ? -2.126 17.607 9.665 1.00 44.64 126 LYS B CA 1
ATOM 1384 C C . LYS B 1 43 ? -2.386 18.710 8.646 1.00 40.32 126 LYS B C 1
ATOM 1385 O O . LYS B 1 43 ? -2.627 18.435 7.465 1.00 46.59 126 LYS B O 1
ATOM 1404 N N . LEU B 1 44 ? -2.388 19.967 9.095 1.00 37.06 127 LEU B N 1
ATOM 1405 C CA . LEU B 1 44 ? -2.521 21.077 8.158 1.00 38.06 127 LEU B CA 1
ATOM 1406 C C . LEU B 1 44 ? -1.434 21.026 7.100 1.00 42.03 127 LEU B C 1
ATOM 1407 O O . LEU B 1 44 ? -1.703 21.195 5.904 1.00 37.28 127 LEU B O 1
ATOM 1423 N N . ILE B 1 45 ? -0.195 20.779 7.521 1.00 40.82 128 ILE B N 1
ATOM 1424 C CA . ILE B 1 45 ? 0.927 20.775 6.595 1.00 37.72 128 ILE B CA 1
ATOM 1425 C C . ILE B 1 45 ? 0.825 19.594 5.636 1.00 33.42 128 ILE B C 1
ATOM 1426 O O . ILE B 1 45 ? 1.019 19.741 4.426 1.00 40.31 128 ILE B O 1
ATOM 1442 N N . MET B 1 46 ? 0.520 18.406 6.162 1.00 33.29 129 MET B N 1
ATOM 1443 C CA . MET B 1 46 ? 0.392 17.246 5.284 1.00 43.66 129 MET B CA 1
ATOM 1444 C C . MET B 1 46 ? -0.748 17.438 4.293 1.00 47.87 129 MET B C 1
ATOM 1445 O O . MET B 1 46 ? -0.643 17.037 3.126 1.00 43.47 129 MET B O 1
ATOM 1459 N N . SER B 1 47 ? -1.841 18.067 4.731 1.00 43.01 130 SER B N 1
ATOM 1460 C CA . SER B 1 47 ? -2.986 18.267 3.849 1.00 41.18 130 SER B CA 1
ATOM 1461 C C . SER B 1 47 ? -2.612 19.115 2.639 1.00 39.72 130 SER B C 1
ATOM 1462 O O . SER B 1 47 ? -2.984 18.795 1.505 1.00 39.02 130 SER B O 1
ATOM 1470 N N . TRP B 1 48 ? -1.882 20.213 2.860 1.00 43.12 131 TRP B N 1
ATOM 1471 C CA . TRP B 1 48 ? -1.523 21.075 1.737 1.00 43.07 131 TRP B CA 1
ATOM 1472 C C . TRP B 1 48 ? -0.500 20.403 0.830 1.00 40.24 131 TRP B C 1
ATOM 1473 O O . TRP B 1 48 ? -0.570 2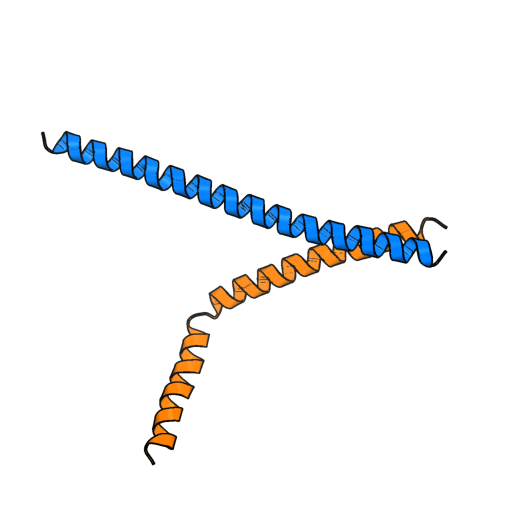0.543 -0.397 1.00 38.45 131 TRP B O 1
ATOM 1494 N N . TYR B 1 49 ? 0.448 19.657 1.405 1.00 37.02 132 TYR B N 1
ATOM 1495 C CA . TYR B 1 49 ? 1.324 18.840 0.572 1.00 43.81 132 TYR B CA 1
ATOM 1496 C C . TYR B 1 49 ? 0.500 17.971 -0.374 1.00 43.36 132 TYR B C 1
ATOM 1497 O O . TYR B 1 49 ? 0.742 17.938 -1.585 1.00 37.10 132 TYR B O 1
ATOM 1515 N N . TYR B 1 50 ? -0.499 17.271 0.170 1.00 41.34 133 TYR B N 1
ATOM 1516 C CA . TYR B 1 50 ? -1.248 16.306 -0.629 1.00 40.81 133 TYR B CA 1
ATOM 1517 C C . TYR B 1 50 ? -2.129 16.995 -1.666 1.00 43.59 133 TYR B C 1
ATOM 1518 O O . TYR B 1 50 ? -2.220 16.533 -2.809 1.00 48.11 133 TYR B O 1
ATOM 1536 N N . ALA B 1 51 ? -2.793 18.092 -1.294 1.00 40.54 134 ALA B N 1
ATOM 1537 C CA . ALA B 1 51 ? -3.532 18.856 -2.295 1.00 36.04 134 ALA B CA 1
ATOM 1538 C C . ALA B 1 51 ? -2.631 19.204 -3.470 1.00 45.56 134 ALA B C 1
ATOM 1539 O O . ALA B 1 51 ? -3.022 19.052 -4.635 1.00 38.32 134 ALA B O 1
ATOM 1546 N N . GLY B 1 52 ? -1.410 19.657 -3.184 1.00 40.96 135 GLY B N 1
ATOM 1547 C CA . GLY B 1 52 ? -0.466 19.932 -4.252 1.00 40.45 135 GLY B CA 1
ATOM 1548 C C . GLY B 1 52 ? -0.097 18.684 -5.027 1.00 41.80 135 GLY B C 1
ATOM 1549 O O . GLY B 1 52 ? -0.098 18.680 -6.261 1.00 38.07 135 GLY B O 1
ATOM 1553 N N . TYR B 1 53 ? 0.213 17.601 -4.312 1.00 36.95 136 TYR B N 1
ATOM 1554 C CA . TYR B 1 53 ? 0.593 16.359 -4.974 1.00 38.52 136 TYR B CA 1
ATOM 1555 C C . TYR B 1 53 ? -0.445 15.953 -6.016 1.00 41.63 136 TYR B C 1
ATOM 1556 O O . TYR B 1 53 ? -0.128 15.781 -7.198 1.00 39.31 136 TYR B O 1
ATOM 1574 N N . TYR B 1 54 ? -1.702 15.801 -5.595 1.00 38.99 137 TYR B N 1
ATOM 1575 C CA . TYR B 1 54 ? -2.713 15.283 -6.512 1.00 39.26 137 TYR B CA 1
ATOM 1576 C C . TYR B 1 54 ? -3.078 16.293 -7.587 1.00 35.01 137 TYR B C 1
ATOM 1577 O O . TYR B 1 54 ? -3.470 15.900 -8.692 1.00 41.32 137 TYR B O 1
ATOM 1595 N N . THR B 1 55 ? -2.953 17.589 -7.300 1.00 35.72 138 THR B N 1
ATOM 1596 C CA . THR B 1 55 ? -3.161 18.578 -8.350 1.00 37.20 138 THR B CA 1
ATOM 1597 C C . THR B 1 55 ? -2.081 18.469 -9.416 1.00 46.58 138 THR B C 1
ATOM 1598 O O . THR B 1 55 ? -2.370 18.567 -10.615 1.00 38.76 138 THR B O 1
ATOM 1609 N N . GLY B 1 56 ? -0.828 18.278 -8.998 1.00 36.90 139 GLY B N 1
ATOM 1610 C CA . GLY B 1 56 ? 0.245 18.189 -9.975 1.00 44.78 139 GLY B CA 1
ATOM 1611 C C . GLY B 1 56 ? 0.194 16.895 -10.759 1.00 42.33 139 GLY B C 1
ATOM 1612 O O . GLY B 1 56 ? 0.428 16.883 -11.970 1.00 42.13 139 GLY B O 1
ATOM 1616 N N . LEU B 1 57 ? -0.139 15.794 -10.085 1.00 38.29 140 LEU B N 1
ATOM 1617 C CA . LEU B 1 57 ? -0.281 14.508 -10.754 1.00 44.73 140 LEU B CA 1
ATOM 1618 C C . LEU B 1 57 ? -1.322 14.581 -11.861 1.00 50.63 140 LEU B C 1
ATOM 1619 O O . LEU B 1 57 ? -1.048 14.213 -13.008 1.00 50.44 140 LEU B O 1
ATOM 1635 N N . ALA B 1 58 ? -2.525 15.063 -11.537 1.00 46.94 141 ALA B N 1
ATOM 1636 C CA . ALA B 1 58 ? -3.583 15.144 -12.540 1.00 51.43 141 ALA B CA 1
ATOM 1637 C C . ALA B 1 58 ? -3.147 15.977 -13.738 1.00 48.21 141 ALA B C 1
ATOM 1638 O O . ALA B 1 58 ? -3.390 15.595 -14.890 1.00 51.73 141 ALA B O 1
ATOM 1645 N N . GLU B 1 59 ? -2.506 17.123 -13.493 1.00 44.46 142 GLU B N 1
ATOM 1646 C CA . GLU B 1 59 ? -2.006 17.929 -14.599 1.00 50.69 142 GLU B CA 1
ATOM 1647 C C . GLU B 1 59 ? -0.962 17.170 -15.406 1.00 55.19 142 GLU B C 1
ATOM 1648 O O . GLU B 1 59 ? -0.888 17.324 -16.632 1.00 57.71 142 GLU B O 1
ATOM 1660 N N . GLY B 1 60 ? -0.147 16.351 -14.735 1.00 49.58 143 GLY B N 1
ATOM 1661 C CA . GLY B 1 60 ? 0.894 15.629 -15.449 1.00 55.07 143 GLY B CA 1
ATOM 1662 C C . GLY B 1 60 ? 0.338 14.494 -16.287 1.00 63.75 143 GLY B C 1
ATOM 1663 O O . GLY B 1 60 ? 0.819 14.234 -17.393 1.00 57.26 143 GLY B O 1
ATOM 1667 N N . LEU B 1 61 ? -0.685 13.809 -15.778 1.00 57.40 144 LEU B N 1
ATOM 1668 C CA . LEU B 1 61 ? -1.325 12.752 -16.550 1.00 61.57 144 LEU B CA 1
ATOM 1669 C C . LEU B 1 61 ? -2.067 13.322 -17.750 1.00 60.76 144 LEU B C 1
ATOM 1670 O O . LEU B 1 61 ? -2.042 12.734 -18.837 1.00 64.15 144 LEU B O 1
ATOM 1686 N N . ALA B 1 62 ? -2.735 14.463 -17.572 1.00 61.86 145 ALA B N 1
ATOM 1687 C CA . ALA B 1 62 ? -3.499 15.047 -18.669 1.00 61.45 145 ALA B CA 1
ATOM 1688 C C . ALA B 1 62 ? -2.610 15.324 -19.875 1.00 70.22 145 ALA B C 1
ATOM 1689 O O . ALA B 1 62 ? -3.043 15.175 -21.023 1.00 75.66 145 ALA B O 1
ATOM 1696 N N . LYS B 1 63 ? -1.364 15.724 -19.636 1.00 69.82 146 LYS B N 1
ATOM 1697 C CA . LYS B 1 63 ? -0.421 16.014 -20.714 1.00 73.71 146 LYS B CA 1
ATOM 1698 C C . LYS B 1 63 ? 0.149 14.693 -21.215 1.00 77.04 146 LYS B C 1
ATOM 1699 O O . LYS B 1 63 ? 1.037 14.104 -20.594 1.00 67.01 146 LYS B O 1
ATOM 1718 N N . SER B 1 64 ? -0.380 14.219 -22.340 1.00 74.82 147 SER B N 1
ATOM 1719 C CA . SER B 1 64 ? 0.026 12.946 -22.926 1.00 78.78 147 SER B CA 1
ATOM 1720 C C . SER B 1 64 ? -0.611 12.784 -24.304 1.00 85.07 147 SER B C 1
ATOM 1721 O O . SER B 1 64 ? -1.623 13.418 -24.609 1.00 84.74 147 SER B O 1
#